Protein AF-A0A9C8ZPB3-F1 (afdb_monomer)

Foldseek 3Di:
DDDDVQVLDDVQPRPHDDDDDPQFDWLLVVVVVVVVSVPPADKWKDWPNHTDDRRHTDDPPIDIDIDGPPPDD

Solvent-accessible surface area (backbone atoms only — not comparable to full-atom values): 4730 Å² total; per-residue (Å²): 110,84,66,77,65,54,79,65,38,57,84,84,48,56,65,63,73,90,78,91,68,62,94,82,33,29,46,43,53,55,52,50,53,43,41,74,67,66,51,84,68,75,71,46,41,20,55,74,85,41,80,53,64,49,82,45,72,56,57,93,89,64,48,76,45,69,41,63,74,75,83,76,129

pLDDT: mean 73.14, std 14.64, range [34.88, 89.44]

Nearest PDB structures (foldseek):
  2qie-assembly1_D  TM=7.624E-01  e=8.349E-03  Staphylococcus aureus
  1jwb-assembly1_D-2  TM=6.614E-01  e=7.815E-03  Escherichia coli
  3hvz-assembly3_E  TM=7.514E-01  e=4.354E-02  [Clostridium] leptum DSM 753
  6zsa-assembly1_7  TM=6.168E-01  e=1.990E-01  Homo sapiens
  7oic-assembly1_7  TM=6.293E-01  e=6.536E-01  Homo sapiens

Radius of gyration: 11.99 Å; Cα contacts (8 Å, |Δi|>4): 78; chains: 1; bounding box: 26×27×35 Å

Sequence (73 aa):
MYGILRDRLPPEARGEITLTLKGDASVADVAAWLRQMGVKMALEFAVNGEVVDGDRPLSDGDRVEIFSPVAGG

Mean predicted aligned error: 8.33 Å

Structure (mmCIF, N/CA/C/O backbone):
data_AF-A0A9C8ZPB3-F1
#
_entry.id   AF-A0A9C8ZPB3-F1
#
loop_
_atom_site.group_PDB
_atom_site.id
_atom_site.type_symbol
_atom_site.label_atom_id
_atom_site.label_alt_id
_atom_site.label_comp_id
_atom_site.label_asym_id
_atom_site.label_entity_id
_atom_site.label_seq_id
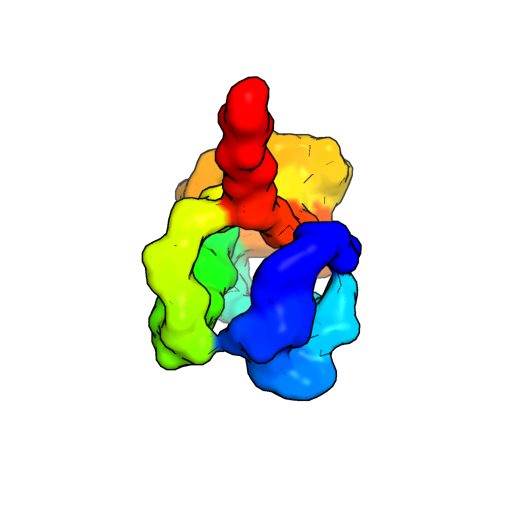_atom_site.pdbx_PDB_ins_code
_atom_site.Cartn_x
_atom_site.Cartn_y
_atom_site.Cartn_z
_atom_site.occupancy
_atom_site.B_iso_or_equiv
_atom_site.auth_seq_id
_atom_site.auth_comp_id
_atom_site.auth_asym_id
_atom_site.auth_atom_id
_atom_site.pdbx_PDB_model_num
ATOM 1 N N . MET A 1 1 ? -3.473 -8.371 -7.906 1.00 49.97 1 MET A N 1
ATOM 2 C CA . MET A 1 1 ? -2.021 -8.074 -7.897 1.00 49.97 1 MET A CA 1
ATOM 3 C C . MET A 1 1 ? -1.276 -8.982 -8.883 1.00 49.97 1 MET A C 1
ATOM 5 O O . MET A 1 1 ? -1.395 -10.204 -8.773 1.00 49.97 1 MET A O 1
ATOM 9 N N . TYR A 1 2 ? -0.556 -8.406 -9.856 1.00 40.47 2 TYR A N 1
ATOM 10 C CA . TYR A 1 2 ? 0.178 -9.121 -10.917 1.00 40.47 2 TYR 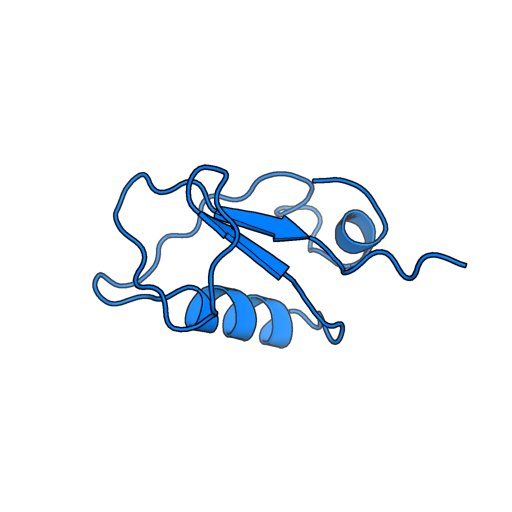A CA 1
ATOM 11 C C . TYR A 1 2 ? 1.705 -9.033 -10.692 1.00 40.47 2 TYR A C 1
ATOM 13 O O . TYR A 1 2 ? 2.214 -7.958 -10.396 1.00 40.47 2 TYR A O 1
ATOM 21 N N . GLY A 1 3 ? 2.440 -10.142 -10.857 1.00 55.56 3 GLY A N 1
ATOM 22 C CA . GLY A 1 3 ? 3.912 -10.149 -10.981 1.00 55.56 3 GLY A CA 1
ATOM 23 C C . GLY A 1 3 ? 4.760 -10.331 -9.704 1.00 55.56 3 GLY A C 1
ATOM 24 O O . GLY A 1 3 ? 4.264 -10.740 -8.653 1.00 55.56 3 GLY A O 1
ATOM 25 N N . ILE A 1 4 ? 6.065 -10.037 -9.852 1.00 51.28 4 ILE A N 1
ATOM 26 C CA . ILE A 1 4 ? 7.237 -10.311 -8.971 1.00 51.28 4 ILE A CA 1
ATOM 27 C C . ILE A 1 4 ? 7.050 -9.925 -7.489 1.00 51.28 4 ILE A C 1
ATOM 29 O O . ILE A 1 4 ? 7.728 -10.461 -6.610 1.00 51.28 4 ILE A O 1
ATOM 33 N N . LEU A 1 5 ? 6.102 -9.041 -7.179 1.00 50.97 5 LEU A N 1
ATOM 34 C CA . LEU A 1 5 ? 5.722 -8.706 -5.804 1.00 50.97 5 LEU A CA 1
ATOM 35 C C . LEU A 1 5 ? 5.180 -9.914 -5.023 1.00 50.97 5 LEU A C 1
ATOM 37 O O . LEU A 1 5 ? 5.384 -10.000 -3.814 1.00 50.97 5 LEU A O 1
ATOM 41 N N . ARG A 1 6 ? 4.567 -10.889 -5.708 1.00 51.91 6 ARG A N 1
ATOM 42 C CA . ARG A 1 6 ? 4.025 -12.115 -5.099 1.00 51.91 6 ARG A CA 1
ATOM 43 C C . ARG A 1 6 ? 5.094 -12.988 -4.425 1.00 51.91 6 ARG A C 1
ATOM 45 O O . ARG A 1 6 ? 4.788 -13.649 -3.437 1.00 51.91 6 ARG A O 1
ATOM 52 N N . ASP A 1 7 ? 6.325 -12.980 -4.930 1.00 54.69 7 ASP A N 1
ATOM 53 C CA . ASP A 1 7 ? 7.399 -13.848 -4.427 1.00 54.69 7 ASP A CA 1
ATOM 54 C C . ASP A 1 7 ? 8.221 -13.208 -3.304 1.00 54.69 7 ASP A C 1
ATOM 56 O O . ASP A 1 7 ? 8.917 -13.913 -2.576 1.00 54.69 7 ASP A O 1
ATOM 60 N N . ARG A 1 8 ? 8.136 -11.879 -3.146 1.00 55.81 8 ARG A N 1
ATOM 61 C CA . ARG A 1 8 ? 8.845 -11.127 -2.096 1.00 55.81 8 ARG A CA 1
ATOM 62 C C . ARG A 1 8 ? 7.984 -10.747 -0.901 1.00 55.81 8 ARG A C 1
ATOM 64 O O . ARG A 1 8 ? 8.525 -10.294 0.102 1.00 55.81 8 ARG A O 1
ATOM 71 N N . LEU A 1 9 ? 6.673 -10.916 -1.007 1.00 55.66 9 LEU A N 1
ATOM 72 C CA . LEU A 1 9 ? 5.771 -10.768 0.123 1.00 55.66 9 LEU A CA 1
ATOM 73 C C . LEU A 1 9 ? 5.740 -12.063 0.949 1.00 55.66 9 LEU A C 1
ATOM 75 O O . LEU A 1 9 ? 5.853 -13.155 0.373 1.00 55.66 9 LEU A O 1
ATOM 79 N N . PRO A 1 10 ? 5.565 -11.963 2.280 1.00 53.47 10 PRO A N 1
ATOM 80 C CA . PRO A 1 10 ? 5.287 -13.122 3.116 1.00 53.47 10 PRO A CA 1
ATOM 81 C C . PRO A 1 10 ? 4.128 -13.936 2.518 1.00 53.47 10 PRO A C 1
ATOM 83 O O . PRO A 1 10 ? 3.218 -13.345 1.924 1.00 53.47 10 PRO A O 1
ATOM 86 N N . PRO A 1 11 ? 4.146 -15.277 2.606 1.00 52.16 11 PRO A N 1
ATOM 87 C CA . PRO A 1 11 ? 3.094 -16.124 2.047 1.00 52.16 11 PRO A CA 1
ATOM 88 C C . PRO A 1 11 ? 1.681 -15.734 2.514 1.00 52.16 11 PRO A C 1
ATOM 90 O O . PRO A 1 11 ? 0.732 -15.931 1.759 1.00 52.16 11 PRO A O 1
ATOM 93 N N . GLU A 1 12 ? 1.555 -15.104 3.685 1.00 48.69 12 GLU A N 1
ATOM 94 C CA . GLU A 1 12 ? 0.305 -14.585 4.253 1.00 48.69 12 GLU A CA 1
ATOM 95 C C . GLU A 1 12 ? -0.235 -13.327 3.540 1.00 48.69 12 GLU A C 1
ATOM 97 O O . GLU A 1 12 ? -1.411 -13.009 3.673 1.00 48.69 12 GLU A O 1
ATOM 102 N N . ALA A 1 13 ? 0.597 -12.621 2.764 1.00 53.28 13 ALA A N 1
ATOM 103 C CA . ALA A 1 13 ? 0.257 -11.390 2.037 1.00 53.28 13 ALA A CA 1
ATOM 104 C C . ALA A 1 13 ? 0.184 -11.595 0.508 1.00 53.28 13 ALA A C 1
ATOM 106 O O . ALA A 1 13 ? 0.211 -10.640 -0.279 1.00 53.28 13 ALA A O 1
ATOM 107 N N . ARG A 1 14 ? 0.135 -12.853 0.049 1.00 54.12 14 ARG A N 1
ATOM 108 C CA . ARG A 1 14 ? 0.138 -13.201 -1.379 1.00 54.12 14 ARG A CA 1
ATOM 109 C C . ARG A 1 14 ? -1.214 -12.924 -2.034 1.00 54.12 14 ARG A C 1
ATOM 111 O O . ARG A 1 14 ? -2.031 -13.818 -2.211 1.00 54.12 14 ARG A O 1
ATOM 118 N N . GLY A 1 15 ? -1.384 -11.696 -2.514 1.00 57.47 15 GLY A N 1
ATOM 119 C CA . GLY A 1 15 ? -2.427 -11.323 -3.477 1.00 57.47 15 GLY A CA 1
ATOM 120 C C . GLY A 1 15 ? -3.514 -10.411 -2.921 1.00 57.47 15 GLY A C 1
ATOM 121 O O . GLY A 1 15 ? -4.029 -9.601 -3.689 1.00 57.47 15 GLY A O 1
ATOM 122 N N . GLU A 1 16 ? -3.788 -10.496 -1.622 1.00 66.06 16 GLU A N 1
ATOM 123 C CA . GLU A 1 16 ? -4.707 -9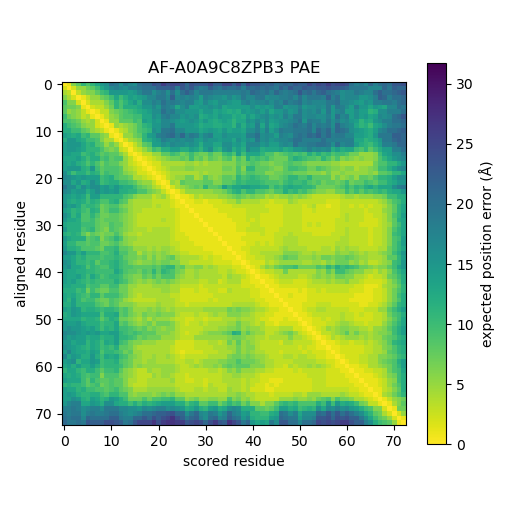.633 -0.880 1.00 66.06 16 GLU A CA 1
ATOM 124 C C . GLU A 1 16 ? -4.331 -9.692 0.608 1.00 66.06 16 GLU A C 1
ATOM 126 O O . GLU A 1 16 ? -4.026 -10.769 1.119 1.00 66.06 16 GLU A O 1
ATOM 131 N N . ILE A 1 17 ? -4.302 -8.548 1.291 1.00 70.31 17 ILE A N 1
ATOM 132 C CA . ILE A 1 17 ? -4.081 -8.470 2.738 1.00 70.31 17 ILE A CA 1
ATOM 133 C C . ILE A 1 17 ? -5.002 -7.404 3.323 1.00 70.31 17 ILE A C 1
ATOM 135 O O . ILE A 1 17 ? -5.137 -6.318 2.763 1.00 70.31 17 ILE A O 1
ATOM 139 N N . THR A 1 18 ? -5.612 -7.703 4.466 1.00 70.81 18 THR A N 1
ATOM 140 C CA . THR A 1 18 ? -6.315 -6.707 5.275 1.00 70.81 18 THR A CA 1
ATOM 141 C C . THR A 1 18 ? -5.340 -6.144 6.301 1.00 70.81 18 THR A C 1
ATOM 143 O O . THR A 1 18 ? -4.821 -6.879 7.140 1.00 70.81 18 THR A O 1
ATOM 146 N N . LEU A 1 19 ? -5.077 -4.841 6.228 1.00 70.44 19 LEU A N 1
ATOM 147 C CA . LEU A 1 19 ? -4.226 -4.134 7.181 1.00 70.44 19 LEU A CA 1
ATOM 148 C C . LEU A 1 19 ? -5.102 -3.357 8.161 1.00 70.44 19 LEU A C 1
ATOM 150 O O . LEU A 1 19 ? -5.907 -2.526 7.751 1.00 70.44 19 LEU A O 1
ATOM 154 N N . THR A 1 20 ? -4.920 -3.590 9.460 1.00 73.75 20 THR A N 1
ATOM 155 C CA . THR A 1 20 ? -5.446 -2.683 10.485 1.00 73.75 20 THR A CA 1
ATOM 156 C C . THR A 1 20 ? -4.440 -1.562 10.680 1.00 73.75 20 THR A C 1
ATOM 158 O O . THR A 1 20 ? -3.377 -1.760 11.271 1.00 73.75 20 THR A O 1
ATOM 161 N N . LEU A 1 21 ? -4.766 -0.390 10.150 1.00 72.75 21 LEU A N 1
ATOM 162 C CA . LEU A 1 21 ? -3.952 0.808 10.287 1.00 72.75 21 LEU A CA 1
ATOM 163 C C . LEU A 1 21 ? -4.498 1.702 11.412 1.00 72.75 21 LEU A C 1
ATOM 165 O O . LEU A 1 21 ? -5.636 1.544 11.857 1.00 72.75 21 LEU A O 1
ATOM 169 N N . LYS A 1 22 ? -3.675 2.631 11.911 1.00 73.00 22 LYS A N 1
ATOM 170 C CA . LYS A 1 22 ? -4.145 3.666 12.847 1.00 73.00 22 LYS A CA 1
ATOM 171 C C . LYS A 1 22 ? -5.076 4.640 12.113 1.00 73.00 22 LYS A C 1
ATOM 173 O O . LYS A 1 22 ? -5.003 4.754 10.896 1.00 73.00 22 LYS A O 1
ATOM 178 N N . GLY A 1 23 ? -5.953 5.326 12.851 1.00 66.94 23 GLY A N 1
ATOM 179 C CA . GLY A 1 23 ? -7.019 6.165 12.276 1.00 66.94 23 GLY A CA 1
ATOM 180 C C . GLY A 1 23 ? -6.554 7.370 11.445 1.00 66.94 23 GLY A C 1
ATOM 181 O O . GLY A 1 23 ? -7.383 8.029 10.833 1.00 66.94 23 GLY A O 1
ATOM 182 N N . ASP A 1 24 ? -5.256 7.659 11.430 1.00 77.00 24 ASP A N 1
ATOM 183 C CA . ASP A 1 24 ? -4.591 8.721 10.673 1.00 77.00 24 ASP A CA 1
ATOM 184 C C . ASP A 1 24 ? -3.622 8.183 9.606 1.00 77.00 24 ASP A C 1
ATOM 186 O O . ASP A 1 24 ? -2.787 8.926 9.092 1.00 77.00 24 ASP A O 1
ATOM 190 N N . ALA A 1 25 ? -3.706 6.893 9.278 1.00 82.50 25 ALA A N 1
ATOM 191 C CA . ALA A 1 25 ? -2.771 6.273 8.358 1.00 82.50 25 ALA A CA 1
ATOM 192 C C . ALA A 1 25 ? -2.949 6.734 6.909 1.00 82.50 25 ALA A C 1
ATOM 194 O O . ALA A 1 25 ? -4.042 7.032 6.426 1.00 82.50 25 ALA A O 1
ATOM 195 N N . SER A 1 26 ? -1.833 6.721 6.198 1.00 88.69 26 SER A N 1
ATOM 196 C CA . SER A 1 26 ? -1.696 7.137 4.811 1.00 88.69 26 SER A CA 1
ATOM 197 C C . SER A 1 26 ? -1.140 6.010 3.944 1.00 88.69 26 SER A C 1
ATOM 199 O O . SER A 1 26 ? -0.648 4.985 4.429 1.00 88.69 26 SER A O 1
ATOM 201 N N . VAL A 1 27 ? -1.162 6.213 2.629 1.00 87.62 27 VAL A N 1
ATOM 202 C CA . VAL A 1 27 ? -0.489 5.319 1.674 1.00 87.62 27 VAL A CA 1
ATOM 203 C C . VAL A 1 27 ? 1.015 5.199 1.986 1.00 87.62 27 VAL A C 1
ATOM 205 O O . VAL A 1 27 ? 1.603 4.126 1.823 1.00 87.62 27 VAL A O 1
ATOM 208 N N . ALA A 1 28 ? 1.642 6.252 2.514 1.00 86.56 28 ALA A N 1
ATOM 209 C CA . ALA A 1 28 ? 3.040 6.262 2.923 1.00 86.56 28 ALA A CA 1
ATOM 210 C C . ALA A 1 28 ? 3.311 5.294 4.081 1.00 86.56 28 ALA A C 1
ATOM 212 O O . ALA A 1 28 ? 4.369 4.661 4.100 1.00 86.56 28 ALA A O 1
ATOM 213 N N . ASP A 1 29 ? 2.357 5.107 4.996 1.00 86.81 29 ASP A N 1
ATOM 214 C CA . ASP A 1 29 ? 2.478 4.131 6.084 1.00 86.81 29 ASP A CA 1
ATOM 215 C C . ASP A 1 29 ? 2.451 2.696 5.551 1.00 86.81 29 ASP A C 1
ATOM 217 O O . ASP A 1 29 ? 3.253 1.857 5.971 1.00 86.81 29 ASP A O 1
ATOM 221 N N . VAL A 1 30 ? 1.601 2.424 4.555 1.00 84.62 30 VAL A N 1
ATOM 222 C CA . VAL A 1 30 ? 1.580 1.133 3.847 1.00 84.62 30 VAL A CA 1
ATOM 223 C C . VAL A 1 30 ? 2.912 0.900 3.129 1.00 84.62 30 VAL A C 1
ATOM 225 O O . VAL A 1 30 ? 3.510 -0.173 3.248 1.00 84.62 30 VAL A O 1
ATOM 228 N N . ALA A 1 31 ? 3.436 1.912 2.434 1.00 84.06 31 ALA A N 1
ATOM 229 C CA . ALA A 1 31 ? 4.735 1.836 1.772 1.00 84.06 31 ALA A CA 1
ATOM 230 C C . ALA A 1 31 ? 5.887 1.606 2.768 1.00 84.06 31 ALA A C 1
ATOM 232 O O . ALA A 1 31 ? 6.792 0.805 2.510 1.00 84.06 31 ALA A O 1
ATOM 233 N N . ALA A 1 32 ? 5.861 2.280 3.920 1.00 85.19 32 ALA A N 1
ATOM 234 C CA . ALA A 1 32 ? 6.846 2.115 4.982 1.00 85.19 32 ALA A CA 1
ATOM 235 C C . ALA A 1 32 ? 6.796 0.703 5.581 1.00 85.19 32 ALA A C 1
ATOM 237 O O . ALA A 1 32 ? 7.844 0.080 5.768 1.00 85.19 32 ALA A O 1
ATOM 238 N N . TRP A 1 33 ? 5.598 0.167 5.814 1.00 84.06 33 TRP A N 1
ATOM 239 C CA . TRP A 1 33 ? 5.399 -1.201 6.286 1.00 84.06 33 TRP A CA 1
ATOM 240 C C . TRP A 1 33 ? 5.958 -2.239 5.298 1.00 84.06 33 TRP A C 1
ATOM 242 O O . TRP A 1 33 ? 6.723 -3.124 5.686 1.00 84.06 33 TRP A O 1
ATOM 252 N N . LEU A 1 34 ? 5.700 -2.078 3.996 1.00 81.31 34 LEU A N 1
ATOM 253 C CA . LEU A 1 34 ? 6.279 -2.938 2.954 1.00 81.31 34 LEU A CA 1
ATOM 254 C C . LEU A 1 34 ? 7.813 -2.885 2.930 1.00 81.31 34 LEU A C 1
ATOM 256 O O . LEU A 1 34 ? 8.473 -3.918 2.776 1.00 81.31 34 LEU A O 1
ATOM 260 N N . ARG A 1 35 ? 8.402 -1.699 3.123 1.00 82.69 35 ARG A N 1
ATOM 261 C CA . ARG A 1 35 ? 9.863 -1.542 3.219 1.00 82.69 35 ARG A CA 1
ATOM 262 C C . ARG A 1 35 ? 10.444 -2.292 4.413 1.00 82.69 35 ARG A C 1
ATOM 264 O O . ARG A 1 35 ? 11.500 -2.908 4.266 1.00 82.69 35 ARG A O 1
ATOM 271 N N . GLN A 1 36 ? 9.762 -2.289 5.561 1.00 82.44 36 GLN A N 1
ATOM 272 C CA . GLN A 1 36 ? 10.182 -3.054 6.744 1.00 82.44 36 GLN A CA 1
ATOM 273 C C . GLN A 1 36 ? 10.187 -4.566 6.481 1.00 82.44 36 GLN A C 1
ATOM 275 O O . GLN A 1 36 ? 11.055 -5.271 6.989 1.00 82.44 36 GLN A O 1
ATOM 280 N N . MET A 1 37 ? 9.293 -5.056 5.620 1.00 76.62 37 MET A N 1
ATOM 281 C CA . MET A 1 37 ? 9.280 -6.455 5.175 1.00 76.62 37 MET A CA 1
ATOM 282 C C . MET A 1 37 ? 10.317 -6.782 4.088 1.00 76.62 37 MET A C 1
ATOM 284 O O . MET A 1 37 ? 10.371 -7.906 3.597 1.00 76.62 37 MET A O 1
ATOM 288 N N . GLY A 1 38 ? 11.158 -5.821 3.694 1.00 77.56 38 GLY A N 1
ATOM 289 C CA . GLY A 1 38 ? 12.225 -6.037 2.716 1.00 77.56 38 GLY A CA 1
ATOM 290 C C . GLY A 1 38 ? 11.840 -5.737 1.266 1.00 77.56 38 GLY A C 1
ATOM 291 O O . GLY A 1 38 ? 12.622 -6.031 0.355 1.00 77.56 38 GLY A O 1
ATOM 292 N N . VAL A 1 39 ? 10.688 -5.105 1.017 1.00 78.88 39 VAL A N 1
ATOM 293 C CA . VAL A 1 39 ? 10.334 -4.608 -0.319 1.00 78.88 39 VAL A CA 1
ATOM 294 C C . VAL A 1 39 ? 11.135 -3.334 -0.608 1.00 78.88 39 VAL A C 1
ATOM 296 O O . VAL A 1 39 ? 10.846 -2.258 -0.095 1.00 78.88 39 VAL A O 1
ATOM 299 N N . LYS A 1 40 ? 12.185 -3.463 -1.427 1.00 76.06 40 LYS A N 1
ATOM 300 C CA . LYS A 1 40 ? 13.122 -2.369 -1.766 1.00 76.06 40 LYS A CA 1
ATOM 301 C C 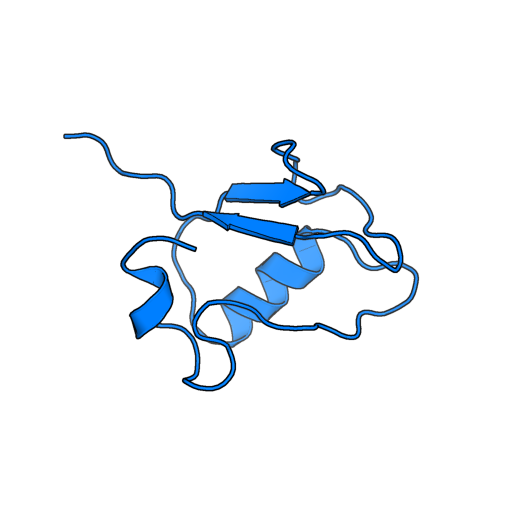. LYS A 1 40 ? 12.891 -1.729 -3.142 1.00 76.06 40 LYS A C 1
ATOM 303 O O . LYS A 1 40 ? 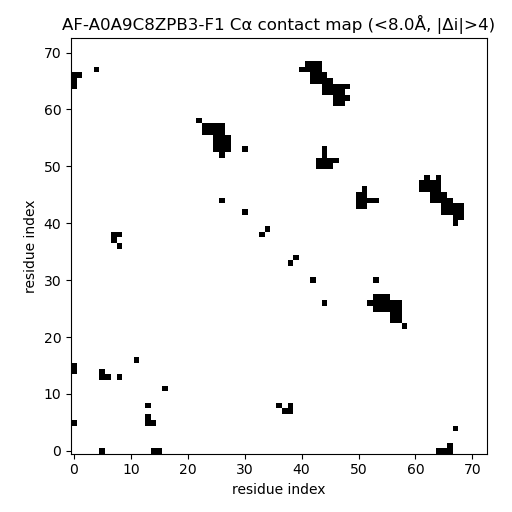13.720 -0.944 -3.587 1.00 76.06 40 LYS A O 1
ATOM 308 N N . MET A 1 41 ? 11.828 -2.105 -3.846 1.00 76.31 41 MET A N 1
ATOM 309 C CA . MET A 1 41 ? 11.524 -1.571 -5.179 1.00 76.31 41 MET A CA 1
ATOM 310 C C . MET A 1 41 ? 10.596 -0.359 -5.101 1.00 76.31 41 MET A C 1
ATOM 312 O O . MET A 1 41 ? 9.919 -0.164 -4.092 1.00 76.31 41 MET A O 1
ATOM 316 N N . ALA A 1 42 ? 10.575 0.444 -6.166 1.00 77.81 42 ALA A N 1
ATOM 317 C CA . ALA A 1 42 ? 9.547 1.461 -6.343 1.00 77.81 42 ALA A CA 1
ATOM 318 C C . ALA A 1 42 ? 8.172 0.784 -6.436 1.00 77.81 42 ALA A C 1
ATOM 320 O O . ALA A 1 42 ? 8.054 -0.295 -7.019 1.00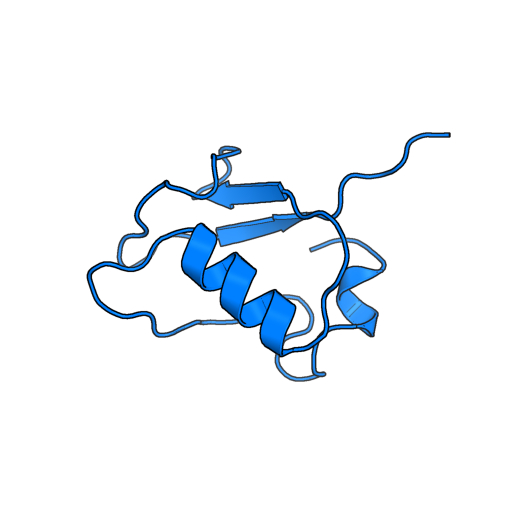 77.81 42 ALA A O 1
ATOM 321 N N . LEU A 1 43 ? 7.167 1.404 -5.826 1.00 80.19 43 LEU A N 1
ATOM 322 C CA . LEU A 1 43 ? 5.791 0.929 -5.803 1.00 80.19 43 LEU A CA 1
ATOM 323 C C . LEU A 1 43 ? 4.880 2.088 -6.179 1.00 80.19 43 LEU A C 1
ATOM 325 O O . LEU A 1 43 ? 5.101 3.211 -5.728 1.00 80.19 43 LEU A O 1
ATOM 329 N N . GLU A 1 44 ? 3.862 1.784 -6.965 1.00 84.50 44 GLU A N 1
ATOM 330 C CA . GLU A 1 44 ? 2.729 2.661 -7.223 1.00 84.50 44 GLU A CA 1
ATOM 331 C C . GLU A 1 44 ? 1.524 2.132 -6.453 1.00 84.50 44 GLU A C 1
ATOM 333 O O . GLU A 1 44 ? 1.356 0.919 -6.280 1.00 84.50 44 GLU A O 1
ATOM 338 N N . PHE A 1 45 ? 0.689 3.050 -5.983 1.00 86.12 45 PHE A N 1
ATOM 339 C CA . PHE A 1 45 ? -0.476 2.735 -5.175 1.00 86.12 45 PHE A CA 1
ATOM 340 C C . PHE A 1 45 ? -1.718 3.292 -5.851 1.00 86.12 45 PHE A C 1
ATOM 342 O O . PHE A 1 45 ? -1.706 4.414 -6.356 1.00 86.12 45 PHE A O 1
ATOM 349 N N . ALA A 1 46 ? -2.795 2.516 -5.834 1.00 87.56 46 ALA A N 1
ATOM 350 C CA . ALA A 1 46 ? -4.117 3.000 -6.181 1.00 87.56 46 ALA A CA 1
ATOM 351 C C . ALA A 1 46 ? -5.071 2.801 -5.008 1.00 87.56 46 ALA A C 1
ATOM 353 O O . ALA A 1 46 ? -5.038 1.764 -4.351 1.00 87.56 46 ALA A O 1
ATOM 354 N N . VAL A 1 47 ? -5.928 3.783 -4.750 1.00 89.44 47 VAL A N 1
ATOM 355 C CA . VAL A 1 47 ? -6.985 3.707 -3.740 1.00 89.44 47 VAL A CA 1
ATOM 356 C C . VAL A 1 47 ? -8.319 3.747 -4.466 1.00 89.44 47 VAL A C 1
ATOM 358 O O . VAL A 1 47 ? -8.599 4.686 -5.206 1.00 89.44 47 VAL A O 1
ATOM 361 N N . ASN A 1 48 ? -9.131 2.707 -4.285 1.00 88.88 48 ASN A N 1
ATOM 362 C CA . ASN A 1 48 ? -10.424 2.536 -4.954 1.00 88.88 48 ASN A CA 1
ATOM 363 C C . ASN A 1 48 ? -10.336 2.639 -6.494 1.00 88.88 48 ASN A C 1
ATOM 365 O O . ASN A 1 48 ? -11.246 3.146 -7.145 1.00 88.88 48 ASN A O 1
ATOM 369 N N . GLY A 1 49 ? -9.237 2.142 -7.074 1.00 85.88 49 GLY A N 1
ATOM 370 C CA . GLY A 1 49 ? -8.999 2.114 -8.523 1.00 85.88 49 GLY A CA 1
ATOM 371 C C . GLY A 1 49 ? -8.367 3.381 -9.113 1.00 85.88 49 GLY A C 1
ATOM 372 O O . GLY A 1 49 ? -8.117 3.423 -10.315 1.00 85.88 49 GLY A O 1
ATOM 373 N N . GLU A 1 50 ? -8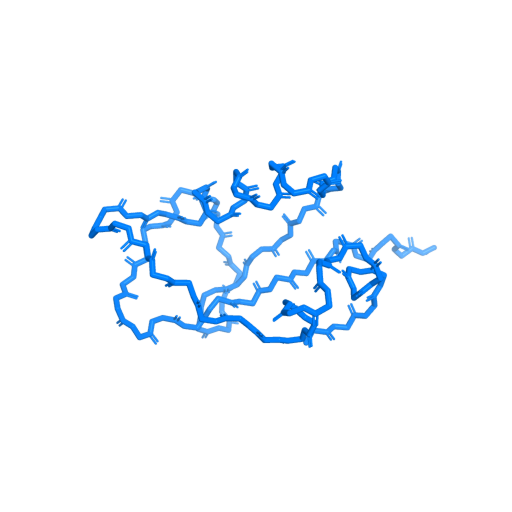.076 4.395 -8.297 1.00 88.00 50 GLU A N 1
ATOM 374 C CA . GLU A 1 50 ? -7.412 5.630 -8.721 1.00 88.00 50 GLU A CA 1
ATOM 375 C C . GLU A 1 50 ? -5.968 5.662 -8.216 1.00 88.00 50 GLU A C 1
ATOM 377 O O . GLU A 1 50 ? -5.738 5.434 -7.031 1.00 88.00 50 GLU A O 1
ATOM 382 N N . VAL A 1 51 ? -4.999 5.944 -9.096 1.00 87.38 51 VAL A N 1
ATOM 383 C CA . VAL A 1 51 ? -3.583 6.086 -8.714 1.00 87.38 51 VAL A CA 1
ATOM 384 C C . VAL A 1 51 ? -3.409 7.333 -7.860 1.00 87.38 51 VAL A C 1
ATOM 386 O O . VAL A 1 51 ? -3.907 8.403 -8.204 1.00 87.38 51 VAL A O 1
ATOM 389 N N . VAL A 1 52 ? -2.710 7.186 -6.739 1.00 87.94 52 VAL A N 1
ATOM 390 C CA . VAL A 1 52 ? -2.587 8.235 -5.727 1.00 87.94 52 VAL A CA 1
ATOM 391 C C . VAL A 1 52 ? -1.155 8.408 -5.269 1.00 87.94 52 VAL A C 1
ATOM 393 O O . VAL A 1 52 ? -0.359 7.467 -5.272 1.00 87.94 52 VAL A O 1
ATOM 396 N N . ASP A 1 53 ? -0.863 9.615 -4.802 1.00 83.25 53 ASP A N 1
ATOM 397 C C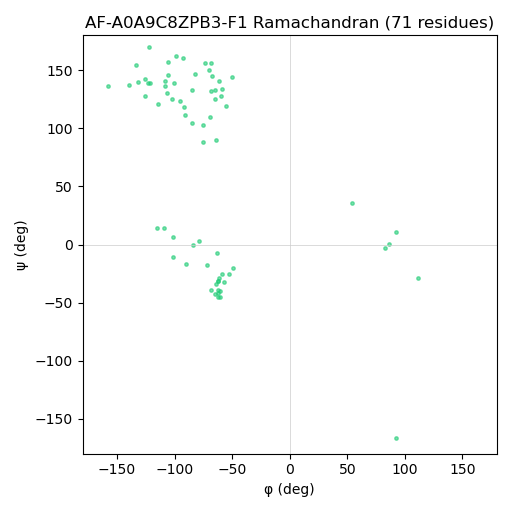A . ASP A 1 53 ? 0.394 9.911 -4.137 1.00 83.25 53 ASP A CA 1
ATOM 398 C C . ASP A 1 53 ? 0.437 9.303 -2.728 1.00 83.25 53 ASP A C 1
ATOM 400 O O . ASP A 1 53 ? -0.589 9.064 -2.081 1.00 83.25 53 ASP A O 1
ATOM 404 N N . GLY A 1 54 ? 1.657 9.078 -2.233 1.00 79.06 54 GLY A N 1
ATOM 405 C CA . GLY A 1 54 ? 1.907 8.447 -0.935 1.00 79.06 54 GLY A CA 1
ATOM 406 C C . GLY A 1 54 ? 1.297 9.189 0.258 1.00 79.06 54 GLY A C 1
ATOM 407 O O . GLY A 1 54 ? 0.981 8.567 1.264 1.00 79.06 54 GLY A O 1
ATOM 408 N N . ASP A 1 55 ? 1.066 10.494 0.149 1.00 84.12 55 ASP A N 1
ATOM 409 C CA . ASP A 1 55 ? 0.541 11.296 1.258 1.00 84.12 55 ASP A CA 1
ATOM 410 C C . ASP A 1 55 ? -0.992 11.235 1.380 1.00 84.12 55 ASP A C 1
ATOM 412 O O . ASP A 1 55 ? -1.567 11.851 2.280 1.00 84.12 55 ASP A O 1
ATOM 416 N N . ARG A 1 56 ? -1.687 10.496 0.497 1.00 84.62 56 ARG A N 1
ATOM 417 C CA . ARG A 1 56 ? -3.146 10.363 0.576 1.00 84.62 56 ARG A CA 1
ATOM 418 C C . ARG A 1 56 ? -3.540 9.624 1.868 1.00 84.62 56 ARG A C 1
ATOM 420 O O . ARG A 1 56 ? -3.082 8.495 2.079 1.00 84.62 56 ARG A O 1
ATOM 427 N N . PRO A 1 57 ? -4.411 10.214 2.710 1.00 87.25 57 PRO A N 1
ATOM 428 C CA . PRO A 1 57 ? -4.955 9.532 3.877 1.00 87.25 57 PRO A CA 1
ATOM 429 C C . PRO A 1 57 ? -5.878 8.384 3.453 1.00 87.25 57 PRO A C 1
ATOM 431 O O . PRO A 1 57 ? -6.590 8.489 2.451 1.00 87.25 57 PRO A O 1
ATOM 434 N N . LEU A 1 58 ? -5.864 7.301 4.228 1.00 86.38 58 LEU A N 1
ATOM 435 C CA . LEU A 1 58 ? -6.702 6.124 4.025 1.00 86.38 58 LEU A CA 1
ATOM 436 C C . LEU A 1 58 ? -7.893 6.150 4.980 1.00 86.38 58 LEU A C 1
ATOM 438 O O . LEU A 1 58 ? -7.763 6.495 6.153 1.00 86.38 58 LEU A O 1
ATOM 442 N N . SER A 1 59 ? -9.057 5.766 4.468 1.00 84.81 59 SER A N 1
ATOM 443 C CA . SER A 1 59 ? -10.281 5.604 5.249 1.00 84.81 59 SER A CA 1
ATOM 444 C C . SER A 1 59 ? -10.607 4.132 5.459 1.00 84.81 59 SER A C 1
ATOM 446 O O . SER A 1 59 ? -10.188 3.261 4.694 1.00 84.81 59 SER A O 1
ATOM 448 N N . ASP A 1 60 ? -11.385 3.845 6.502 1.00 80.06 60 ASP A N 1
ATOM 449 C CA . ASP A 1 60 ? -11.904 2.496 6.704 1.00 80.06 60 ASP A CA 1
ATOM 450 C C . ASP A 1 60 ? -12.741 2.054 5.492 1.00 80.06 60 ASP A C 1
ATOM 452 O O . ASP A 1 60 ? -13.558 2.815 4.970 1.00 80.06 60 ASP A O 1
ATOM 456 N N . GLY A 1 61 ? -12.500 0.829 5.026 1.00 81.94 61 GLY A N 1
ATOM 457 C CA . GLY A 1 61 ? -13.110 0.284 3.812 1.00 81.94 61 GLY A CA 1
ATOM 458 C C . GLY A 1 61 ? -12.434 0.668 2.489 1.00 81.94 61 GLY A C 1
ATOM 459 O O . GLY A 1 61 ? -12.856 0.153 1.451 1.00 81.94 61 GLY A O 1
ATOM 460 N N . ASP A 1 62 ? -11.386 1.501 2.490 1.00 86.19 62 ASP A N 1
ATOM 461 C CA . ASP A 1 62 ? -10.631 1.795 1.269 1.00 86.19 62 ASP A CA 1
ATOM 462 C C . ASP A 1 62 ? -9.908 0.552 0.740 1.00 86.19 62 ASP A C 1
ATOM 464 O O . ASP A 1 62 ? -9.199 -0.160 1.460 1.00 86.19 62 ASP A O 1
ATOM 468 N N . ARG A 1 63 ? -10.033 0.319 -0.569 1.00 84.56 63 ARG A N 1
ATOM 469 C CA . ARG A 1 63 ? -9.288 -0.729 -1.261 1.00 84.56 63 ARG A CA 1
ATOM 470 C C . ARG A 1 63 ? -7.983 -0.162 -1.794 1.00 84.56 63 ARG A C 1
ATOM 472 O O . ARG A 1 63 ? -7.991 0.611 -2.749 1.00 84.56 63 ARG A O 1
ATOM 479 N N . VAL A 1 64 ? -6.869 -0.596 -1.215 1.00 84.50 64 VAL A N 1
ATOM 480 C CA . VAL A 1 64 ? -5.530 -0.234 -1.688 1.00 84.50 64 VAL A CA 1
ATOM 481 C C . VAL A 1 64 ? -4.993 -1.322 -2.613 1.00 84.50 64 VAL A C 1
ATOM 483 O O . VAL A 1 64 ? -4.882 -2.488 -2.234 1.00 84.50 64 VAL A O 1
ATOM 486 N N . GLU A 1 65 ? -4.632 -0.935 -3.827 1.00 84.06 65 GLU A N 1
ATOM 487 C CA . GLU A 1 65 ? -3.951 -1.773 -4.805 1.00 84.06 65 GLU A CA 1
ATOM 488 C C . GLU A 1 65 ? -2.503 -1.315 -4.955 1.00 84.06 65 GLU A C 1
ATOM 490 O O . GLU A 1 65 ? -2.206 -0.122 -4.927 1.00 84.06 65 GLU A O 1
ATOM 495 N N . ILE A 1 66 ? -1.590 -2.274 -5.090 1.00 81.38 66 ILE A N 1
ATOM 496 C CA . ILE A 1 66 ? -0.148 -2.027 -5.082 1.00 81.38 66 ILE A CA 1
ATOM 497 C C . ILE A 1 66 ? 0.439 -2.631 -6.346 1.00 81.38 66 ILE A C 1
ATOM 499 O O . ILE A 1 66 ? 0.228 -3.812 -6.647 1.00 81.38 66 ILE A O 1
ATOM 503 N N . PHE A 1 67 ? 1.194 -1.821 -7.072 1.00 77.44 67 PHE A N 1
ATOM 504 C CA . PHE A 1 67 ? 1.793 -2.183 -8.345 1.00 77.44 67 PHE A CA 1
ATOM 505 C C . PHE A 1 67 ? 3.294 -1.924 -8.288 1.00 77.44 67 PHE A C 1
ATOM 507 O O . PHE A 1 67 ? 3.758 -0.955 -7.695 1.00 77.44 67 PHE A O 1
ATOM 514 N N . SER A 1 68 ? 4.079 -2.804 -8.904 1.00 72.19 68 SER A N 1
ATOM 515 C CA . SER A 1 68 ? 5.454 -2.466 -9.259 1.00 72.19 68 SER A CA 1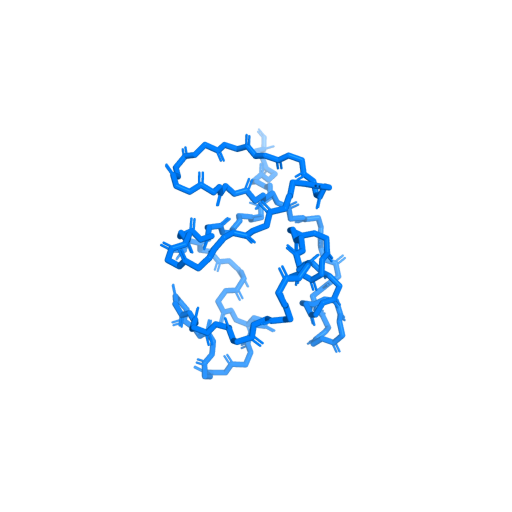
ATOM 516 C C . SER A 1 68 ? 5.400 -1.747 -10.602 1.00 72.19 68 SER A C 1
ATOM 518 O O . SER A 1 68 ? 4.745 -2.294 -11.500 1.00 72.19 68 SER A O 1
ATOM 520 N N . PRO A 1 69 ? 6.092 -0.610 -10.784 1.00 65.38 69 PRO A N 1
ATOM 521 C CA . PRO A 1 69 ? 6.193 0.003 -12.094 1.00 65.38 69 PRO A CA 1
ATOM 522 C C . PRO A 1 69 ? 6.757 -1.053 -13.040 1.00 65.38 69 PRO A C 1
ATOM 524 O O . PRO A 1 69 ? 7.823 -1.633 -12.800 1.00 65.38 69 PRO A O 1
ATOM 527 N N . VAL A 1 70 ? 5.984 -1.389 -14.069 1.00 56.00 70 VAL A N 1
ATOM 528 C CA . VAL A 1 70 ? 6.440 -2.321 -15.090 1.00 56.00 70 VAL A CA 1
ATOM 529 C C . VAL A 1 70 ? 7.528 -1.571 -15.845 1.00 56.00 70 VAL A C 1
ATOM 531 O O . VAL A 1 70 ? 7.239 -0.592 -16.528 1.00 56.00 70 VAL A O 1
ATOM 534 N N . ALA A 1 71 ? 8.787 -1.984 -15.690 1.00 47.34 71 ALA A N 1
ATOM 535 C CA . ALA A 1 71 ? 9.845 -1.558 -16.592 1.00 47.34 71 ALA A CA 1
ATOM 536 C C . ALA A 1 71 ? 9.496 -2.122 -17.978 1.00 47.34 71 ALA A C 1
ATOM 538 O O . ALA A 1 71 ? 9.802 -3.274 -18.281 1.00 47.34 71 ALA A O 1
ATOM 539 N N . GLY A 1 72 ? 8.744 -1.352 -18.765 1.00 41.28 72 GLY A N 1
ATOM 540 C CA . GLY A 1 72 ? 8.547 -1.622 -20.182 1.00 41.28 72 GLY A CA 1
ATOM 541 C C . GLY A 1 72 ? 9.912 -1.610 -20.861 1.00 41.28 72 GLY A C 1
ATOM 542 O O . GLY A 1 72 ? 10.696 -0.688 -20.629 1.00 41.28 72 GLY A O 1
ATOM 543 N N . GLY A 1 73 ? 10.215 -2.679 -21.599 1.00 34.88 73 GLY A N 1
ATOM 544 C CA . GLY A 1 73 ? 11.404 -2.770 -22.449 1.00 34.88 73 GLY A CA 1
ATOM 545 C C . GLY A 1 73 ? 11.337 -1.866 -23.670 1.00 34.88 73 GLY A C 1
ATOM 546 O O . GLY A 1 73 ? 10.246 -1.319 -23.953 1.00 34.88 73 GLY A O 1
#

Secondary structure (DSSP, 8-state):
--STHHHHS-GGGSS-------TT-BHHHHHHHHHHTT--S--EEEETTEEE-TTPBP-TT--EEEE------